Protein AF-A0A6C0BGG5-F1 (afdb_monomer_lite)

Structure (mmCIF, N/CA/C/O backbone):
data_AF-A0A6C0BGG5-F1
#
_entry.id   AF-A0A6C0BGG5-F1
#
loop_
_atom_site.group_PDB
_atom_site.id
_atom_site.type_symbol
_atom_site.label_atom_id
_atom_site.label_alt_id
_atom_site.label_comp_id
_atom_site.label_asym_id
_atom_site.label_entity_id
_atom_site.label_seq_id
_atom_site.pdbx_PDB_ins_code
_atom_site.Cartn_x
_atom_site.Cartn_y
_atom_site.Cartn_z
_atom_site.occupancy
_atom_site.B_iso_or_equiv
_atom_site.auth_seq_id
_atom_site.auth_comp_id
_atom_site.auth_asym_id
_atom_site.auth_atom_id
_atom_site.pdbx_PDB_model_num
ATOM 1 N N . MET A 1 1 ? -33.513 27.004 35.448 1.00 43.34 1 MET A N 1
ATOM 2 C CA . MET A 1 1 ? -33.278 26.145 34.267 1.00 43.34 1 MET A CA 1
ATOM 3 C C . MET A 1 1 ? -32.680 24.835 34.761 1.00 43.34 1 MET A C 1
ATOM 5 O O . MET A 1 1 ? -31.679 24.879 35.461 1.00 43.34 1 MET A O 1
ATOM 9 N N . LYS A 1 2 ? -33.349 23.700 34.520 1.00 48.41 2 LYS A N 1
ATOM 10 C CA . LYS A 1 2 ? -32.857 22.362 34.879 1.00 48.41 2 LYS A CA 1
ATOM 11 C C . LYS A 1 2 ? -32.017 21.833 33.719 1.00 48.41 2 LYS A C 1
ATOM 13 O O . LYS A 1 2 ? -32.593 21.500 32.696 1.00 48.41 2 LYS A O 1
ATOM 18 N N . PHE A 1 3 ? -30.711 21.722 33.911 1.00 54.50 3 PHE A N 1
ATOM 19 C CA . PHE A 1 3 ? -29.891 20.717 33.234 1.00 54.50 3 PHE A CA 1
ATOM 20 C C . PHE A 1 3 ? -28.815 20.255 34.217 1.00 54.50 3 PHE A C 1
ATOM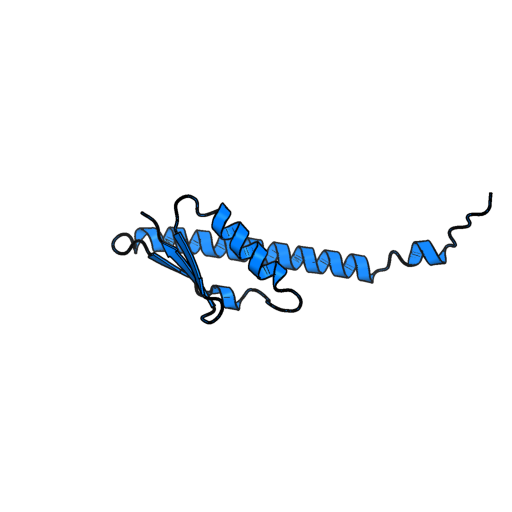 22 O O . PHE A 1 3 ? -27.718 20.810 34.234 1.00 54.50 3 PHE A O 1
ATOM 29 N N . PRO A 1 4 ? -29.120 19.287 35.098 1.00 54.69 4 PRO A N 1
ATOM 30 C CA . PRO A 1 4 ? -28.075 18.583 35.803 1.00 54.69 4 PRO A CA 1
ATOM 31 C C . PRO A 1 4 ? -27.541 17.545 34.818 1.00 54.69 4 PRO A C 1
ATOM 33 O O . PRO A 1 4 ? -28.146 16.491 34.641 1.00 54.69 4 PRO A O 1
ATOM 36 N N . VAL A 1 5 ? -26.434 17.850 34.141 1.00 55.41 5 VAL A N 1
ATOM 37 C CA . VAL A 1 5 ? -25.602 16.774 33.594 1.00 55.41 5 VAL A CA 1
ATOM 38 C C . VAL A 1 5 ? -25.157 15.982 34.819 1.00 55.41 5 VAL A C 1
ATOM 40 O O . VAL A 1 5 ? -24.381 16.478 35.639 1.00 55.41 5 VAL A O 1
ATOM 43 N N . THR A 1 6 ? -25.764 14.819 35.044 1.00 60.84 6 THR A N 1
ATOM 44 C CA . THR A 1 6 ? -25.418 13.988 36.194 1.00 60.84 6 THR A CA 1
ATOM 45 C C . THR A 1 6 ? -23.986 13.498 36.016 1.00 60.84 6 THR A C 1
ATOM 47 O O . THR A 1 6 ? -23.515 13.278 34.901 1.00 60.84 6 THR A O 1
ATOM 50 N N . ARG A 1 7 ? -23.262 13.335 37.126 1.00 52.41 7 ARG A N 1
ATOM 51 C CA . ARG A 1 7 ? -21.863 12.865 37.155 1.00 52.41 7 ARG A CA 1
ATOM 52 C C . ARG A 1 7 ? -21.662 11.548 36.378 1.00 52.41 7 ARG A C 1
ATOM 54 O O . ARG A 1 7 ? -20.571 11.285 35.890 1.00 52.41 7 ARG A O 1
ATOM 61 N N . GLU A 1 8 ? -22.738 10.783 36.214 1.00 54.12 8 GLU A N 1
ATOM 62 C CA . GLU A 1 8 ? -22.841 9.539 35.446 1.00 54.12 8 GLU A CA 1
ATOM 63 C C . GLU A 1 8 ? -22.755 9.751 33.918 1.00 54.12 8 GLU A C 1
ATOM 65 O O . GLU A 1 8 ? -22.191 8.907 33.226 1.00 54.12 8 GLU A O 1
ATOM 70 N N . GLN A 1 9 ? -23.225 10.891 33.385 1.00 50.91 9 GLN A N 1
ATOM 71 C CA . GLN A 1 9 ? -23.131 11.241 31.953 1.00 50.91 9 GLN A CA 1
ATOM 72 C C . GLN A 1 9 ? -21.734 11.735 31.542 1.00 50.91 9 GLN A C 1
ATOM 74 O O . GLN A 1 9 ? -21.330 11.579 30.395 1.00 50.91 9 GLN A O 1
ATOM 79 N N . LEU A 1 10 ? -20.967 12.300 32.481 1.00 52.69 10 LEU A N 1
ATOM 80 C CA . LEU A 1 10 ? -19.560 12.667 32.262 1.00 52.69 10 LEU A CA 1
ATOM 81 C C . LEU A 1 10 ? -18.626 11.449 32.310 1.00 52.69 10 LEU A C 1
ATOM 83 O O . LEU A 1 10 ? -17.573 11.461 31.684 1.00 52.69 10 LEU A O 1
ATOM 87 N N . GLN A 1 11 ? -19.014 10.388 33.020 1.00 50.72 11 GLN A N 1
ATOM 88 C CA . GLN A 1 11 ? -18.243 9.143 33.110 1.00 50.72 11 GLN A CA 1
ATOM 89 C C . GLN A 1 11 ? -18.483 8.192 31.929 1.00 50.72 11 GLN A C 1
ATOM 91 O O . GLN A 1 11 ? -17.707 7.259 31.733 1.00 50.72 11 GLN A O 1
ATOM 96 N N . THR A 1 12 ? -19.517 8.446 31.116 1.00 49.81 12 THR A N 1
ATOM 97 C CA . THR A 1 12 ? -19.780 7.714 29.867 1.00 49.81 12 THR A CA 1
ATOM 98 C C . THR A 1 12 ? -18.951 8.213 28.677 1.00 49.81 12 THR A C 1
ATOM 100 O O . THR A 1 12 ? -18.982 7.595 27.619 1.00 49.81 12 THR A O 1
ATOM 103 N N . TYR A 1 13 ? -18.145 9.271 28.842 1.00 51.91 13 TYR A N 1
ATOM 104 C CA . TYR A 1 13 ? -16.938 9.468 28.025 1.00 51.91 13 TYR A CA 1
ATOM 105 C C . TYR A 1 13 ? -15.880 8.471 28.521 1.00 51.91 13 TYR A C 1
ATOM 107 O O . TYR A 1 13 ? -14.951 8.762 29.269 1.00 51.91 13 TYR A O 1
ATOM 115 N N . THR A 1 14 ? -16.205 7.230 28.184 1.00 58.25 14 THR A N 1
ATOM 116 C CA . THR A 1 14 ? -15.793 5.938 28.708 1.00 58.25 14 THR A CA 1
ATOM 117 C C . THR A 1 14 ? -14.414 5.537 28.216 1.00 58.25 14 THR A C 1
ATOM 119 O O . THR A 1 14 ? -14.102 5.726 27.044 1.00 58.25 14 THR A O 1
ATOM 122 N N . LEU A 1 15 ? -13.645 4.857 29.067 1.00 59.22 15 LEU A N 1
ATOM 123 C CA . LEU A 1 15 ? -12.408 4.124 28.751 1.00 59.22 15 LEU A CA 1
ATOM 124 C C . LEU A 1 15 ? -12.410 3.440 27.359 1.00 59.22 15 LEU A C 1
ATOM 126 O O . LEU A 1 15 ? -11.393 3.412 26.676 1.00 59.22 15 LEU A O 1
ATOM 130 N N . GLU A 1 16 ? -13.560 2.920 26.925 1.00 63.22 16 GLU A N 1
ATOM 131 C CA . GLU A 1 16 ? -13.766 2.262 25.628 1.00 63.22 16 GLU A CA 1
ATOM 132 C C . GLU A 1 16 ? -13.585 3.182 24.411 1.00 63.22 16 GLU A C 1
ATOM 134 O O . GLU A 1 16 ? -13.069 2.739 23.387 1.00 63.22 16 GLU A O 1
ATOM 139 N N . ALA A 1 17 ? -13.978 4.455 24.507 1.00 65.81 17 ALA A N 1
ATOM 140 C CA . ALA A 1 17 ? -13.800 5.424 23.427 1.00 65.81 17 ALA A CA 1
ATOM 141 C C . ALA A 1 17 ? -12.312 5.751 23.240 1.00 65.81 17 ALA A C 1
ATOM 143 O O . ALA A 1 17 ? -11.807 5.683 22.123 1.00 65.81 17 ALA A O 1
ATOM 144 N N . HIS A 1 18 ? -11.595 5.969 24.347 1.00 68.88 18 HIS A N 1
ATOM 145 C CA . HIS A 1 18 ? -10.148 6.196 24.339 1.00 68.88 18 HIS A CA 1
ATOM 146 C C . HIS A 1 18 ? -9.380 4.967 23.820 1.00 68.88 18 HIS A C 1
ATOM 148 O O . HIS A 1 18 ? -8.494 5.090 22.982 1.00 68.88 18 HIS A O 1
ATOM 154 N N . GLN A 1 19 ? -9.763 3.755 24.240 1.00 70.31 19 GLN A N 1
ATOM 155 C CA . GLN A 1 19 ? -9.167 2.512 23.726 1.00 70.31 19 GLN A CA 1
ATOM 156 C C . GLN A 1 19 ? -9.441 2.286 22.234 1.00 70.31 19 GLN A C 1
ATOM 158 O O . GLN A 1 19 ? -8.656 1.627 21.549 1.00 70.31 19 GLN A O 1
ATOM 163 N N . LYS A 1 20 ? -10.574 2.776 21.721 1.00 73.12 20 LYS A N 1
ATOM 164 C CA . LYS A 1 20 ? -10.907 2.697 20.297 1.00 73.12 2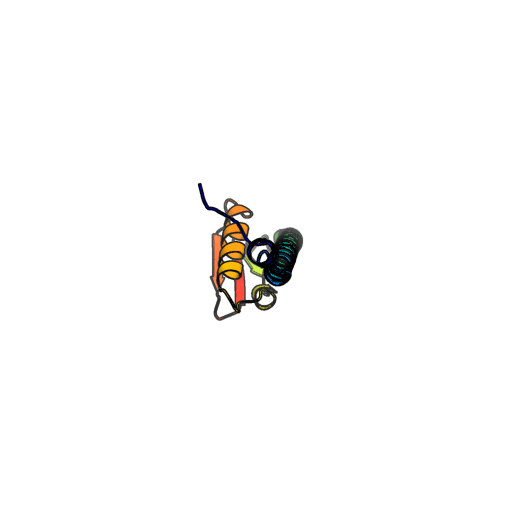0 LYS A CA 1
ATOM 165 C C . LYS A 1 20 ? -10.070 3.683 19.480 1.00 73.12 20 LYS A C 1
ATOM 167 O O . LYS A 1 20 ? -9.561 3.287 18.435 1.00 73.12 20 LYS A O 1
ATOM 172 N N . GLU A 1 21 ? -9.885 4.903 19.978 1.00 73.88 21 GLU A N 1
ATOM 173 C CA . GLU A 1 21 ? -9.004 5.908 19.370 1.00 73.88 21 GLU A CA 1
ATOM 174 C C . GLU A 1 21 ? -7.545 5.434 19.333 1.00 73.88 21 GLU A C 1
ATOM 176 O O . GLU A 1 21 ? -6.945 5.427 18.262 1.00 73.88 21 GLU A O 1
ATOM 181 N N . GLU A 1 22 ? -7.002 4.921 20.443 1.00 76.69 22 GLU A N 1
ATOM 182 C CA . GLU A 1 22 ? -5.625 4.395 20.489 1.00 76.69 22 GLU A CA 1
ATOM 183 C C . GLU A 1 22 ? -5.399 3.250 19.489 1.00 76.69 22 GLU A C 1
ATOM 185 O O . GLU A 1 22 ? -4.368 3.184 18.816 1.00 76.69 22 GLU A O 1
ATOM 190 N N . LYS A 1 23 ? -6.379 2.347 19.345 1.00 76.94 23 LYS A N 1
ATOM 191 C CA . LYS A 1 23 ? -6.315 1.268 18.348 1.00 76.94 23 LYS A CA 1
ATOM 192 C C . LYS A 1 23 ? -6.352 1.805 16.921 1.00 76.94 23 LYS A C 1
ATOM 194 O O . LYS A 1 23 ? -5.647 1.279 16.059 1.00 76.94 23 LYS A O 1
ATOM 199 N N . GLU A 1 24 ? -7.169 2.822 16.654 1.00 78.19 24 GLU A N 1
ATOM 200 C CA . GLU A 1 24 ? -7.237 3.447 15.333 1.00 78.19 24 GLU A CA 1
ATOM 201 C C . GLU A 1 24 ? -5.922 4.168 14.998 1.00 78.19 24 GLU A C 1
ATOM 203 O O . GLU A 1 24 ? -5.411 4.007 13.887 1.00 78.19 24 GLU A O 1
ATOM 208 N N . GLU A 1 25 ? -5.306 4.857 15.962 1.00 81.50 25 GLU A N 1
ATOM 209 C CA . GLU A 1 25 ? -3.972 5.450 15.812 1.00 81.50 25 GLU A CA 1
ATOM 210 C C . GLU A 1 25 ? -2.889 4.398 15.540 1.00 81.50 25 GLU A C 1
ATOM 212 O O . GLU A 1 25 ? -2.065 4.572 14.637 1.00 81.50 25 GLU A O 1
ATOM 217 N N . GLU A 1 26 ? -2.897 3.275 16.264 1.00 83.50 26 GLU A N 1
ATOM 218 C CA . GLU A 1 26 ? -1.945 2.184 16.039 1.00 83.50 26 GLU A CA 1
ATOM 219 C C . GLU A 1 26 ? -2.089 1.597 14.625 1.00 83.50 26 GLU A C 1
ATOM 221 O O . GLU A 1 26 ? -1.090 1.338 13.945 1.00 83.50 26 GLU A O 1
ATOM 226 N N . ILE A 1 27 ? -3.326 1.432 14.144 1.00 81.88 27 ILE A N 1
ATOM 227 C CA . ILE A 1 27 ? -3.602 0.982 12.774 1.00 81.88 27 ILE A CA 1
ATOM 228 C C . ILE A 1 27 ? -3.086 2.007 11.757 1.00 81.88 27 ILE A C 1
ATOM 230 O O . ILE A 1 27 ? -2.398 1.625 10.808 1.00 81.88 27 ILE A O 1
ATOM 234 N N . GLN A 1 28 ? -3.345 3.303 11.951 1.00 81.06 28 GLN A N 1
ATOM 235 C CA . GLN A 1 28 ? -2.832 4.355 11.062 1.00 81.06 28 GLN A CA 1
ATOM 236 C C . GLN A 1 28 ? -1.303 4.388 11.020 1.00 81.06 28 GLN A C 1
ATOM 238 O O . GLN A 1 28 ? -0.707 4.585 9.952 1.00 81.06 28 GLN A O 1
ATOM 243 N N . LYS A 1 29 ? -0.655 4.157 12.165 1.00 87.12 29 LYS A N 1
ATOM 244 C CA . LYS A 1 29 ? 0.800 4.052 12.251 1.00 87.12 29 LYS A CA 1
ATOM 245 C C . LYS A 1 29 ? 1.312 2.858 11.448 1.00 87.12 29 LYS A C 1
ATOM 247 O O . LYS A 1 29 ? 2.183 3.043 10.602 1.00 87.12 29 LYS A O 1
ATOM 252 N N . LYS A 1 30 ? 0.703 1.676 11.606 1.00 85.25 30 LYS A N 1
ATOM 253 C CA . LYS A 1 30 ? 1.045 0.479 10.813 1.00 85.25 30 LYS A CA 1
ATOM 254 C C . LYS A 1 30 ? 0.859 0.704 9.314 1.00 85.25 30 LYS A C 1
ATOM 256 O O . LYS A 1 30 ? 1.744 0.362 8.538 1.00 85.25 30 LYS A O 1
ATOM 261 N N . LEU A 1 31 ? -0.244 1.331 8.898 1.00 84.62 31 LEU A N 1
ATOM 262 C CA . LEU A 1 31 ? -0.465 1.697 7.493 1.00 84.62 31 LEU A CA 1
ATOM 263 C C . LEU A 1 31 ? 0.645 2.608 6.958 1.00 84.62 31 LEU A C 1
ATOM 265 O O . LEU A 1 31 ? 1.116 2.420 5.838 1.00 84.62 31 LEU A O 1
ATOM 269 N N . SER A 1 32 ? 1.079 3.576 7.762 1.00 87.31 32 SER A N 1
ATOM 270 C CA . SER A 1 32 ? 2.164 4.490 7.398 1.00 87.31 32 SER A CA 1
ATOM 271 C C . SER A 1 32 ? 3.506 3.764 7.284 1.00 87.31 32 SER A C 1
ATOM 273 O O . SER A 1 32 ? 4.274 4.032 6.359 1.00 87.31 32 SER A O 1
ATOM 275 N N . ASP A 1 33 ? 3.767 2.805 8.172 1.00 88.31 33 ASP A N 1
ATOM 276 C CA . ASP A 1 33 ? 4.957 1.957 8.114 1.00 88.31 33 ASP A CA 1
ATOM 277 C C . ASP A 1 33 ? 4.943 1.050 6.872 1.00 88.31 33 ASP A C 1
ATOM 279 O O . ASP A 1 33 ? 5.967 0.933 6.196 1.00 88.31 33 ASP A O 1
ATOM 283 N N . TYR A 1 34 ? 3.789 0.485 6.495 1.00 88.19 34 TYR A N 1
ATOM 284 C CA . TYR A 1 34 ? 3.647 -0.285 5.254 1.00 88.19 34 TYR A CA 1
ATOM 285 C C . TYR A 1 34 ? 3.879 0.567 4.008 1.00 88.19 34 TYR A C 1
ATOM 287 O O . TYR A 1 34 ? 4.579 0.127 3.101 1.00 88.19 34 TYR A O 1
ATOM 295 N N . LEU A 1 35 ? 3.353 1.796 3.970 1.00 88.12 35 LEU A N 1
ATOM 296 C CA . LEU A 1 35 ? 3.616 2.731 2.872 1.00 88.12 35 LEU A CA 1
ATOM 297 C C . LEU A 1 35 ? 5.104 3.063 2.769 1.00 88.12 35 LEU A C 1
ATOM 299 O O . LEU A 1 35 ? 5.672 3.031 1.681 1.00 88.12 35 LEU A O 1
ATOM 303 N N . ARG A 1 36 ? 5.760 3.333 3.902 1.00 87.88 36 ARG A N 1
ATOM 304 C CA . ARG A 1 36 ? 7.203 3.599 3.935 1.00 87.88 36 ARG A CA 1
ATOM 305 C C . ARG A 1 36 ? 8.007 2.389 3.455 1.00 87.88 36 ARG A C 1
ATOM 307 O O . ARG A 1 36 ? 8.966 2.562 2.704 1.00 87.88 36 ARG A O 1
ATOM 314 N N . GLY A 1 37 ? 7.612 1.185 3.866 1.00 88.19 37 GLY A N 1
ATOM 315 C CA . GLY A 1 37 ? 8.191 -0.072 3.394 1.00 88.19 37 GLY A CA 1
ATOM 316 C C . GLY A 1 37 ? 8.042 -0.235 1.884 1.00 88.19 37 GLY A C 1
ATOM 317 O O . GLY A 1 37 ? 9.039 -0.430 1.195 1.00 88.19 37 GLY A O 1
ATOM 318 N N . LEU A 1 38 ? 6.827 -0.045 1.363 1.00 89.75 38 LEU A N 1
ATOM 319 C CA . LEU A 1 38 ? 6.528 -0.103 -0.066 1.00 89.75 38 LEU A CA 1
ATOM 320 C C . LEU A 1 38 ? 7.344 0.923 -0.866 1.00 89.75 38 LEU A C 1
ATOM 322 O O . LEU A 1 38 ? 7.929 0.550 -1.877 1.00 89.75 38 LEU A O 1
ATOM 326 N N . CYS A 1 39 ? 7.471 2.172 -0.407 1.00 88.75 39 CYS A N 1
ATOM 327 C CA . CYS A 1 39 ? 8.315 3.169 -1.077 1.00 88.75 39 CYS A CA 1
ATOM 328 C C . CYS A 1 39 ? 9.799 2.772 -1.067 1.00 88.75 39 CYS A C 1
ATOM 330 O O . CYS A 1 39 ? 10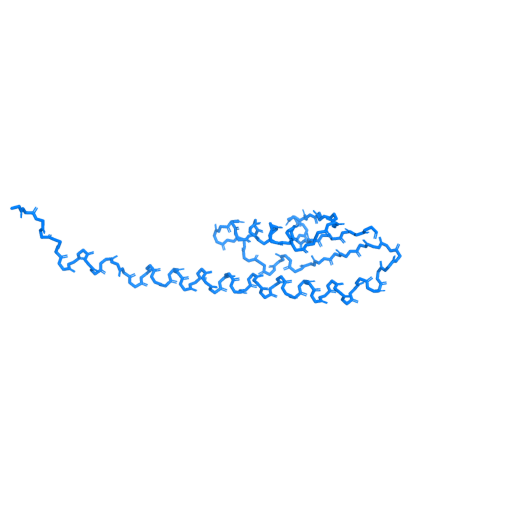.477 2.887 -2.083 1.00 88.75 39 CYS A O 1
ATOM 332 N N . SER A 1 40 ? 10.307 2.275 0.064 1.00 89.50 40 SER A N 1
ATOM 333 C CA . SER A 1 40 ? 11.700 1.828 0.186 1.00 89.50 40 SER A CA 1
ATOM 334 C C . SER A 1 40 ? 12.003 0.640 -0.734 1.00 89.50 40 SER A C 1
ATOM 336 O O . SER A 1 40 ? 13.022 0.624 -1.428 1.00 89.50 40 SER A O 1
ATOM 338 N N . GLU A 1 41 ? 11.108 -0.349 -0.779 1.00 89.25 41 GLU A N 1
ATOM 339 C CA . GLU A 1 41 ? 11.235 -1.494 -1.677 1.00 89.25 41 GLU A CA 1
ATOM 340 C C . GLU A 1 41 ? 11.083 -1.087 -3.141 1.00 89.25 41 GLU A C 1
ATOM 342 O O . GLU A 1 41 ? 11.855 -1.557 -3.977 1.00 89.25 41 GLU A O 1
ATOM 347 N N . PHE A 1 42 ? 10.142 -0.196 -3.455 1.00 88.56 42 PHE A N 1
ATOM 348 C CA . PHE A 1 42 ? 9.971 0.335 -4.800 1.00 88.56 42 PHE A CA 1
ATOM 349 C C . PHE A 1 42 ? 11.249 1.014 -5.280 1.00 88.56 42 PHE A C 1
ATOM 351 O O . PHE A 1 42 ? 11.774 0.607 -6.307 1.00 88.56 42 PHE A O 1
ATOM 358 N N . SER A 1 43 ? 11.816 1.962 -4.526 1.00 86.75 43 SER A N 1
ATOM 359 C CA . SER A 1 43 ? 13.038 2.668 -4.940 1.00 86.75 43 SER A CA 1
ATOM 360 C C . SER A 1 43 ? 14.206 1.711 -5.192 1.00 86.75 43 SER A C 1
ATOM 362 O O . SER A 1 43 ? 14.942 1.869 -6.161 1.00 86.75 43 SER A O 1
ATOM 364 N N . ARG A 1 44 ? 14.345 0.661 -4.370 1.00 87.06 44 ARG A N 1
ATOM 365 C CA . ARG A 1 44 ? 15.380 -0.374 -4.553 1.00 87.06 44 ARG A CA 1
ATOM 366 C C . ARG A 1 44 ? 15.142 -1.256 -5.780 1.00 87.06 44 ARG A C 1
ATOM 368 O O . ARG A 1 44 ? 16.099 -1.716 -6.399 1.00 87.06 44 ARG A O 1
ATOM 375 N N . ASN A 1 45 ? 13.883 -1.551 -6.099 1.00 85.25 45 ASN A N 1
ATOM 376 C CA . ASN A 1 45 ? 13.519 -2.415 -7.222 1.00 85.25 45 ASN A CA 1
ATOM 377 C C . ASN A 1 45 ? 13.362 -1.646 -8.537 1.00 85.25 45 ASN A C 1
ATOM 379 O O . ASN A 1 45 ? 13.528 -2.240 -9.599 1.00 85.25 45 ASN A O 1
ATOM 383 N N . MET A 1 46 ? 13.100 -0.343 -8.487 1.00 82.75 46 MET A N 1
ATOM 384 C CA . MET A 1 46 ? 12.960 0.523 -9.653 1.00 82.75 46 MET A CA 1
ATOM 385 C C . MET A 1 46 ? 14.238 0.506 -10.497 1.00 82.75 46 MET A C 1
ATOM 387 O O . MET A 1 46 ? 14.172 0.293 -11.706 1.00 82.75 46 MET A O 1
ATOM 391 N N . GLU A 1 47 ? 15.405 0.609 -9.855 1.00 80.25 47 GLU A N 1
ATOM 392 C CA . GLU A 1 47 ? 16.711 0.505 -10.523 1.00 80.25 47 GLU A CA 1
ATOM 393 C C . GLU A 1 47 ? 16.940 -0.869 -11.170 1.00 80.25 47 GLU A C 1
ATOM 395 O O . GLU A 1 47 ? 17.578 -0.985 -12.215 1.00 80.25 47 GLU A O 1
ATOM 400 N N . ARG A 1 48 ? 16.396 -1.932 -10.568 1.00 81.00 48 ARG A N 1
ATOM 401 C CA . ARG A 1 48 ? 16.540 -3.309 -11.064 1.00 81.00 48 ARG A CA 1
ATOM 402 C C . ARG A 1 48 ? 15.580 -3.615 -12.211 1.00 81.00 48 ARG A C 1
ATOM 404 O O . ARG A 1 48 ? 15.912 -4.407 -13.089 1.00 81.00 48 ARG A O 1
ATOM 411 N N . ASN A 1 49 ? 14.417 -2.968 -12.224 1.00 80.81 49 ASN A N 1
ATOM 412 C CA . ASN A 1 49 ? 13.322 -3.236 -13.153 1.00 80.81 49 ASN A CA 1
ATOM 413 C C . ASN A 1 49 ? 13.186 -2.178 -14.258 1.00 80.81 49 ASN A C 1
ATOM 415 O O . ASN A 1 49 ? 12.122 -2.059 -14.856 1.00 80.81 49 ASN A O 1
ATOM 419 N N . LEU A 1 50 ? 14.260 -1.461 -14.607 1.00 76.06 50 LEU A N 1
ATOM 420 C CA . LEU A 1 50 ? 14.249 -0.416 -15.645 1.00 76.06 50 LEU A CA 1
ATOM 421 C C . LEU A 1 50 ? 13.755 -0.887 -17.027 1.00 76.06 50 LEU A C 1
ATOM 423 O O . LEU A 1 50 ? 13.270 -0.072 -17.807 1.00 76.06 50 LEU A O 1
ATOM 427 N N . LYS A 1 51 ? 13.879 -2.185 -17.342 1.00 79.62 51 LYS A N 1
ATOM 428 C CA . LYS A 1 51 ? 13.426 -2.754 -18.626 1.00 79.62 51 LYS A CA 1
ATOM 429 C C . LYS A 1 51 ? 11.914 -2.935 -18.713 1.00 79.62 51 LYS A C 1
ATOM 431 O O . LYS A 1 51 ? 11.344 -2.684 -19.766 1.00 79.62 51 LYS A O 1
ATOM 436 N N . LEU A 1 52 ? 11.300 -3.435 -17.642 1.00 82.81 52 LEU A N 1
ATOM 437 C CA . LEU A 1 52 ? 9.861 -3.708 -17.604 1.00 82.81 52 LEU A CA 1
ATOM 438 C C . LEU A 1 52 ? 9.087 -2.494 -17.091 1.00 82.81 52 LEU A C 1
ATOM 440 O O . LEU A 1 52 ? 7.962 -2.278 -17.512 1.00 82.81 52 LEU A O 1
ATOM 444 N N . LYS A 1 53 ? 9.716 -1.690 -16.227 1.00 87.06 53 LYS A N 1
ATOM 445 C CA . LYS A 1 53 ? 9.114 -0.562 -15.514 1.00 87.06 53 LYS A CA 1
ATOM 446 C C . LYS A 1 53 ? 7.849 -0.942 -14.744 1.00 87.06 53 LYS A C 1
ATOM 448 O O . LYS A 1 53 ? 6.884 -0.186 -14.676 1.00 87.06 53 LYS A O 1
ATOM 453 N N . GLU A 1 54 ? 7.868 -2.139 -14.163 1.00 88.81 54 GLU A N 1
ATOM 454 C CA . GLU A 1 54 ? 6.785 -2.667 -13.341 1.00 88.81 54 GLU A CA 1
ATOM 455 C C . GLU A 1 54 ? 7.338 -3.180 -12.008 1.00 88.81 54 GLU A C 1
ATOM 457 O O . GLU A 1 54 ? 8.429 -3.755 -11.935 1.00 88.81 54 GLU A O 1
ATOM 462 N N . TYR A 1 55 ? 6.567 -2.981 -10.943 1.00 89.62 55 TYR A N 1
ATOM 463 C CA . TYR A 1 55 ? 6.857 -3.461 -9.602 1.00 89.62 55 TYR A CA 1
ATOM 464 C C . TYR A 1 55 ? 5.586 -4.010 -8.962 1.00 89.62 55 TYR A C 1
ATOM 466 O O . TYR A 1 55 ? 4.600 -3.293 -8.814 1.00 89.62 55 TYR A O 1
ATOM 474 N N . ALA A 1 56 ? 5.613 -5.281 -8.569 1.00 89.25 56 ALA A N 1
ATOM 475 C CA . ALA A 1 56 ? 4.522 -5.917 -7.846 1.00 89.25 56 ALA A CA 1
ATOM 476 C C . ALA A 1 56 ? 4.882 -6.037 -6.362 1.00 89.25 56 ALA A C 1
ATOM 478 O O . ALA A 1 56 ? 5.813 -6.751 -5.993 1.00 89.25 56 ALA A O 1
ATOM 479 N N . TRP A 1 57 ? 4.113 -5.370 -5.509 1.00 89.19 57 TRP A N 1
ATOM 480 C CA . TRP A 1 57 ? 4.208 -5.477 -4.064 1.00 89.19 57 TRP A CA 1
ATOM 481 C C . TRP A 1 57 ? 3.148 -6.428 -3.521 1.00 89.19 57 TRP A C 1
ATOM 483 O O . TRP A 1 57 ? 1.949 -6.181 -3.648 1.00 89.19 57 TRP A O 1
ATOM 493 N N . THR A 1 58 ? 3.577 -7.504 -2.871 1.00 86.31 58 THR A N 1
ATOM 494 C CA . THR A 1 58 ? 2.684 -8.536 -2.325 1.00 86.31 58 THR A CA 1
ATOM 495 C C . THR A 1 58 ? 2.287 -8.289 -0.872 1.00 86.31 58 THR A C 1
ATOM 497 O O . THR A 1 58 ? 1.597 -9.116 -0.286 1.00 86.31 58 THR A O 1
ATOM 500 N N . GLY A 1 59 ? 2.670 -7.161 -0.264 1.00 83.12 59 GLY A N 1
ATOM 501 C CA . GLY A 1 59 ? 2.421 -6.868 1.155 1.00 83.12 59 GLY A CA 1
ATOM 502 C C . GLY A 1 59 ? 0.968 -6.539 1.525 1.00 83.12 59 GLY A C 1
ATOM 503 O O . GLY A 1 59 ? 0.679 -6.323 2.699 1.00 83.12 59 GLY A O 1
ATOM 504 N N . LEU A 1 60 ? 0.026 -6.557 0.573 1.00 82.12 60 LEU A N 1
ATOM 505 C CA . LEU A 1 60 ? -1.393 -6.258 0.820 1.00 82.12 60 LEU A CA 1
ATOM 506 C C . LEU A 1 60 ? -2.059 -7.244 1.804 1.00 82.12 60 LEU A C 1
ATOM 508 O O . LEU A 1 60 ? -3.096 -6.940 2.391 1.00 82.12 60 LEU A O 1
ATOM 512 N N . HIS A 1 61 ? -1.483 -8.438 1.981 1.00 79.81 61 HIS A N 1
ATOM 513 C CA . HIS A 1 61 ? -1.934 -9.425 2.969 1.00 79.81 61 HIS A CA 1
ATOM 514 C C . HIS A 1 61 ? -1.674 -8.995 4.422 1.00 79.81 61 HIS A C 1
ATOM 516 O O . HIS A 1 61 ? -2.323 -9.514 5.325 1.00 79.81 61 HIS A O 1
ATOM 522 N N . LEU A 1 62 ? -0.750 -8.054 4.652 1.00 80.25 62 LEU A N 1
ATOM 523 C CA . LEU A 1 62 ? -0.425 -7.534 5.983 1.00 80.25 62 LEU A CA 1
ATOM 524 C C . LEU A 1 62 ? -1.453 -6.511 6.479 1.00 80.25 62 LEU A C 1
ATOM 526 O O . LEU A 1 62 ? -1.516 -6.228 7.674 1.00 80.25 62 LEU A O 1
ATOM 530 N N . ILE A 1 63 ? -2.259 -5.952 5.573 1.00 78.88 63 ILE A N 1
ATOM 531 C CA . ILE A 1 63 ? -3.260 -4.945 5.911 1.00 78.88 63 ILE A CA 1
ATOM 532 C C . ILE A 1 63 ? -4.512 -5.660 6.441 1.00 78.88 63 ILE A C 1
ATOM 534 O O . ILE A 1 63 ? -5.111 -6.460 5.709 1.00 78.88 63 ILE A O 1
ATOM 538 N N . PRO A 1 64 ? -4.935 -5.388 7.689 1.00 70.06 64 PRO A N 1
ATOM 539 C CA . PRO A 1 64 ? -6.163 -5.956 8.225 1.00 70.06 64 PRO A CA 1
ATOM 540 C C . PRO A 1 64 ? -7.364 -5.446 7.418 1.00 70.06 64 PRO A C 1
ATOM 542 O O . PRO A 1 64 ? -7.560 -4.244 7.268 1.00 70.06 64 PRO A O 1
ATOM 545 N N . VAL A 1 65 ? -8.155 -6.378 6.878 1.00 67.38 65 VAL A N 1
ATOM 546 C CA . VAL A 1 65 ? -9.366 -6.083 6.077 1.00 67.38 65 VAL A CA 1
ATOM 547 C C . VAL A 1 65 ? -10.636 -6.116 6.931 1.00 67.38 65 VAL A C 1
ATOM 549 O O . VAL A 1 65 ? -11.673 -5.613 6.523 1.00 67.38 65 VAL A O 1
ATOM 552 N N . ALA A 1 66 ? -10.548 -6.672 8.140 1.00 58.50 66 ALA A N 1
ATOM 553 C CA . ALA A 1 66 ? -11.624 -6.689 9.120 1.00 58.50 66 ALA A CA 1
ATOM 554 C C . ALA A 1 66 ? -11.258 -5.788 10.315 1.00 58.50 66 ALA A C 1
ATOM 556 O O . ALA A 1 66 ? -10.087 -5.768 10.708 1.00 58.50 66 ALA A O 1
ATOM 557 N N . PRO A 1 67 ? -12.223 -5.085 10.935 1.00 58.38 67 PRO A N 1
ATOM 558 C CA . PR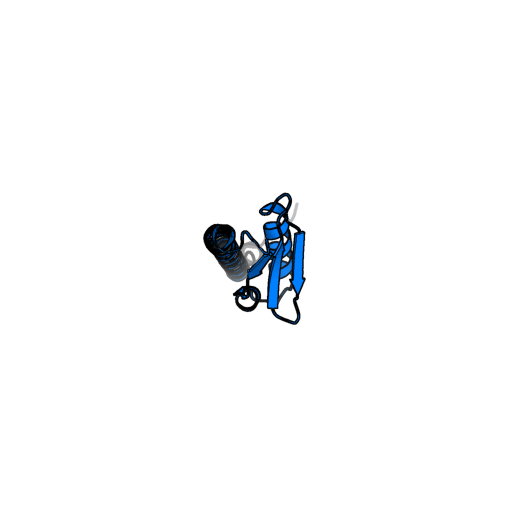O A 1 67 ? -13.663 -5.126 10.656 1.00 58.38 67 PRO A CA 1
ATOM 559 C C . PRO A 1 67 ? -14.134 -4.205 9.515 1.00 58.38 67 PRO A C 1
ATOM 561 O O . PRO A 1 67 ? -15.243 -4.400 9.035 1.00 58.38 67 PRO A O 1
ATOM 564 N N . ASP A 1 68 ? -13.306 -3.260 9.058 1.00 63.81 68 ASP A N 1
ATOM 565 C CA . ASP A 1 68 ? -13.670 -2.279 8.029 1.00 63.81 68 ASP A CA 1
ATOM 566 C C . ASP A 1 68 ? -12.672 -2.284 6.860 1.00 63.81 68 ASP A C 1
ATOM 568 O O . ASP A 1 68 ? -11.483 -2.002 7.031 1.00 63.81 68 ASP A O 1
ATOM 572 N N . GLU A 1 69 ? -13.176 -2.480 5.636 1.00 75.12 69 GLU A N 1
ATOM 573 C CA . GLU A 1 69 ? -12.412 -2.312 4.384 1.00 75.12 69 GLU A CA 1
ATOM 574 C C . GLU A 1 69 ? -11.874 -0.879 4.198 1.00 75.12 69 GLU A C 1
ATOM 576 O O . GLU A 1 69 ? -11.014 -0.627 3.349 1.00 75.12 69 GLU A O 1
ATOM 581 N N . LYS A 1 70 ? -12.334 0.060 5.036 1.00 82.25 70 LYS A N 1
ATOM 582 C CA . LYS A 1 70 ? -11.900 1.459 5.103 1.00 82.25 70 LYS A CA 1
ATOM 583 C C . LYS A 1 70 ? -10.377 1.595 5.154 1.00 82.25 70 LYS A C 1
ATOM 585 O O . LYS A 1 70 ? -9.826 2.457 4.476 1.00 82.25 70 LYS A O 1
ATOM 590 N N . TYR A 1 71 ? -9.677 0.753 5.916 1.00 80.25 71 TYR A N 1
ATOM 591 C CA . TYR A 1 71 ? -8.215 0.847 6.038 1.00 80.25 71 TYR A CA 1
ATOM 592 C C . TYR A 1 71 ? -7.489 0.435 4.759 1.00 80.25 71 TYR A C 1
ATOM 594 O O . TYR A 1 71 ? -6.493 1.058 4.384 1.00 80.25 71 TYR A O 1
ATOM 602 N N . LEU A 1 72 ? -8.011 -0.576 4.062 1.00 82.62 72 LEU A N 1
ATOM 603 C CA . LEU A 1 72 ? -7.492 -0.977 2.762 1.00 82.62 72 LEU A CA 1
ATOM 604 C C . LEU A 1 72 ? -7.715 0.143 1.743 1.00 82.62 72 LEU A C 1
ATOM 606 O O . LEU A 1 72 ? -6.774 0.532 1.063 1.00 82.62 72 LEU A O 1
ATOM 610 N N . GLN A 1 73 ? -8.916 0.720 1.687 1.00 84.75 73 GLN A N 1
ATOM 611 C CA . GLN A 1 73 ? -9.204 1.849 0.798 1.00 84.75 73 GLN A CA 1
ATOM 612 C C . GLN A 1 73 ? -8.304 3.059 1.080 1.00 84.75 73 GLN A C 1
ATOM 614 O O . GLN A 1 73 ? -7.695 3.590 0.155 1.00 84.75 73 GLN A O 1
ATOM 619 N N . GLN A 1 74 ? -8.128 3.439 2.348 1.00 86.00 74 GLN A N 1
ATOM 620 C CA . GLN A 1 74 ? -7.216 4.523 2.726 1.00 86.00 74 GLN A CA 1
ATOM 621 C C . GLN A 1 74 ? -5.772 4.248 2.307 1.00 86.00 74 GLN A C 1
ATOM 623 O O . GLN A 1 74 ? -5.069 5.158 1.871 1.00 86.00 74 GLN A O 1
ATOM 628 N N . PHE A 1 75 ? -5.308 3.004 2.439 1.00 86.62 75 PHE A N 1
ATOM 629 C CA . PHE A 1 75 ? -3.987 2.625 1.956 1.00 86.62 75 PHE A CA 1
ATOM 630 C C . PHE A 1 75 ? -3.881 2.822 0.441 1.00 86.62 75 PHE A C 1
ATOM 632 O O . PHE A 1 75 ? -2.936 3.451 -0.025 1.00 86.62 75 PHE A O 1
ATOM 639 N N . ILE A 1 76 ? -4.871 2.344 -0.316 1.00 86.00 76 ILE A N 1
ATOM 640 C CA . ILE A 1 76 ? -4.926 2.472 -1.778 1.00 86.00 76 ILE A CA 1
ATOM 641 C C . ILE A 1 76 ? -4.881 3.943 -2.208 1.00 86.00 76 ILE A C 1
ATOM 643 O O . ILE A 1 76 ? -4.103 4.301 -3.093 1.00 86.00 76 ILE A O 1
ATOM 647 N N . GLU A 1 77 ? -5.675 4.803 -1.573 1.00 88.38 77 GLU A N 1
ATOM 648 C CA . GLU A 1 77 ? -5.684 6.243 -1.849 1.00 88.38 77 GLU A CA 1
ATOM 649 C C . GLU A 1 77 ? -4.330 6.893 -1.549 1.00 88.38 77 GLU A C 1
ATOM 651 O O . GLU A 1 77 ? -3.808 7.660 -2.364 1.00 88.38 77 GLU A O 1
ATOM 656 N N . LYS A 1 78 ? -3.714 6.546 -0.413 1.00 88.62 78 LYS A N 1
ATOM 657 C CA . LYS A 1 78 ? -2.381 7.044 -0.053 1.00 88.62 78 LYS A CA 1
ATOM 658 C C . LYS A 1 78 ? -1.311 6.586 -1.048 1.00 88.62 78 LYS A C 1
ATOM 660 O O . LYS A 1 78 ? -0.484 7.404 -1.438 1.00 88.62 78 LYS A O 1
ATOM 665 N N . VAL A 1 79 ? -1.342 5.330 -1.510 1.00 88.38 79 VAL A N 1
ATOM 666 C CA . VAL A 1 79 ? -0.433 4.845 -2.568 1.00 88.38 79 VAL A CA 1
ATOM 667 C C . VAL A 1 79 ? -0.640 5.650 -3.853 1.00 88.38 79 VAL A C 1
ATOM 669 O O . VAL A 1 79 ? 0.327 6.154 -4.412 1.00 88.38 79 VAL A O 1
ATOM 672 N N . ARG A 1 80 ? -1.889 5.859 -4.285 1.00 87.25 80 ARG A N 1
ATOM 673 C CA . ARG A 1 80 ? -2.201 6.678 -5.472 1.00 87.25 80 ARG A CA 1
ATOM 674 C C . ARG A 1 80 ? -1.715 8.117 -5.376 1.00 87.25 80 ARG A C 1
ATOM 676 O O . ARG A 1 80 ? -1.335 8.698 -6.381 1.00 87.25 80 ARG A O 1
ATOM 683 N N . THR A 1 81 ? -1.706 8.672 -4.172 1.00 88.31 81 THR A N 1
ATOM 684 C CA . THR A 1 81 ? -1.232 10.037 -3.930 1.00 88.31 81 THR A CA 1
ATOM 685 C C . THR A 1 81 ? 0.298 10.114 -3.906 1.00 88.31 81 THR A C 1
ATOM 687 O O . THR A 1 81 ? 0.871 11.110 -4.335 1.00 88.31 81 THR A O 1
ATOM 690 N N . LEU A 1 82 ? 0.970 9.074 -3.403 1.00 87.69 82 LEU A N 1
ATOM 691 C CA . LEU A 1 82 ? 2.432 9.022 -3.293 1.00 87.69 82 LEU A CA 1
ATOM 692 C C . LEU A 1 82 ? 3.128 8.753 -4.631 1.00 87.69 82 LEU A C 1
ATOM 694 O O . LEU A 1 82 ? 4.178 9.332 -4.899 1.00 87.69 82 LEU A O 1
ATOM 698 N N . PHE A 1 83 ? 2.563 7.878 -5.458 1.00 85.81 83 PHE A N 1
ATOM 699 C CA . PHE A 1 83 ? 3.150 7.464 -6.732 1.00 85.81 83 PHE A CA 1
ATOM 700 C C . PHE A 1 83 ? 2.551 8.267 -7.886 1.00 85.81 83 PHE A C 1
ATOM 702 O O . PHE A 1 83 ? 1.765 7.761 -8.685 1.00 85.81 83 PHE A O 1
ATOM 709 N N . ILE A 1 84 ? 2.925 9.545 -7.938 1.00 81.94 84 ILE A N 1
ATOM 710 C CA . ILE A 1 84 ? 2.535 10.465 -9.011 1.00 81.94 84 ILE A CA 1
ATOM 711 C C . ILE A 1 84 ? 3.117 9.950 -10.338 1.00 81.94 84 ILE A C 1
ATOM 713 O O . ILE A 1 84 ? 4.230 9.424 -10.368 1.00 81.94 84 ILE A O 1
ATOM 717 N N . ASP A 1 85 ? 2.340 10.052 -11.418 1.00 83.50 85 ASP A N 1
ATOM 718 C CA . ASP A 1 85 ? 2.694 9.584 -12.769 1.00 83.50 85 ASP A CA 1
ATOM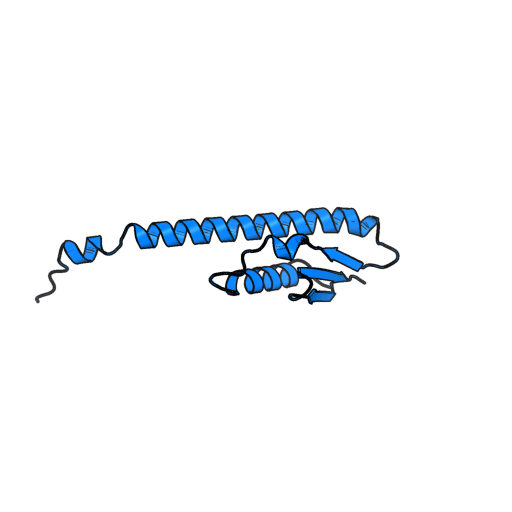 719 C C . ASP A 1 85 ? 2.969 8.072 -12.898 1.00 83.50 85 ASP A C 1
ATOM 721 O O . ASP A 1 85 ? 3.545 7.612 -13.887 1.00 83.50 85 ASP A O 1
ATOM 725 N N . CYS A 1 86 ? 2.521 7.275 -11.923 1.00 86.50 86 CYS A N 1
ATOM 726 C CA . CYS A 1 86 ? 2.538 5.817 -11.999 1.00 86.50 86 CYS A CA 1
ATOM 727 C C . CYS A 1 86 ? 1.126 5.259 -12.226 1.00 86.50 86 CYS A C 1
ATOM 729 O O . CYS A 1 86 ? 0.151 5.727 -11.637 1.00 86.50 86 CYS A O 1
ATOM 731 N N . ASP A 1 87 ? 1.019 4.199 -13.028 1.00 87.94 87 ASP A N 1
ATOM 732 C CA . ASP A 1 87 ? -0.201 3.399 -13.129 1.00 87.94 87 ASP A CA 1
ATOM 733 C C . ASP A 1 87 ? -0.226 2.384 -11.981 1.00 87.94 87 ASP A C 1
ATOM 735 O O . ASP A 1 87 ? 0.695 1.578 -11.814 1.00 87.94 87 ASP A O 1
ATOM 739 N N . ILE A 1 88 ? -1.270 2.457 -11.155 1.00 89.56 88 ILE A N 1
ATOM 740 C CA . ILE A 1 88 ? -1.406 1.652 -9.944 1.00 89.56 88 ILE A CA 1
ATOM 741 C C . ILE A 1 88 ? -2.624 0.751 -10.092 1.00 89.56 88 ILE A C 1
ATOM 743 O O . ILE A 1 88 ? -3.775 1.176 -9.950 1.00 89.56 88 ILE A O 1
ATOM 747 N N . SER A 1 89 ? -2.347 -0.528 -10.310 1.00 88.62 89 SER A N 1
ATOM 748 C CA . SER A 1 89 ? -3.338 -1.592 -10.405 1.00 88.62 89 SER A CA 1
ATOM 749 C C . SER A 1 89 ? -3.316 -2.432 -9.134 1.00 88.62 89 SER A C 1
ATOM 751 O O . SER A 1 89 ? -2.258 -2.859 -8.683 1.00 88.62 89 SER A O 1
ATOM 753 N N . ILE A 1 90 ? -4.476 -2.686 -8.535 1.00 85.38 90 ILE A N 1
ATOM 754 C CA . ILE A 1 90 ? -4.563 -3.396 -7.253 1.00 85.38 90 ILE A CA 1
ATOM 755 C C . ILE A 1 90 ? -5.461 -4.602 -7.429 1.00 85.38 90 ILE A C 1
ATOM 757 O O . ILE A 1 90 ? -6.626 -4.464 -7.793 1.00 85.38 90 ILE A O 1
ATOM 761 N N . ASP A 1 91 ? -4.911 -5.779 -7.155 1.00 84.19 91 ASP A N 1
ATOM 762 C CA . ASP A 1 91 ? -5.665 -7.023 -7.155 1.00 84.19 91 ASP A CA 1
ATOM 763 C C . ASP A 1 91 ? -5.928 -7.430 -5.704 1.00 84.19 91 ASP A C 1
ATOM 765 O O . ASP A 1 91 ? -5.051 -7.933 -4.997 1.00 84.19 91 ASP A O 1
ATOM 769 N N . ILE A 1 92 ? -7.156 -7.178 -5.248 1.00 79.00 92 ILE A N 1
ATOM 770 C CA . ILE A 1 92 ? -7.604 -7.513 -3.890 1.00 79.00 92 ILE A CA 1
ATOM 771 C C . ILE A 1 92 ? -7.689 -9.038 -3.714 1.00 79.00 92 ILE A C 1
ATOM 773 O O . ILE A 1 92 ? -7.413 -9.552 -2.628 1.00 79.00 92 ILE A O 1
ATOM 777 N N . THR A 1 93 ? -8.003 -9.772 -4.787 1.00 80.06 93 THR A N 1
ATOM 778 C CA . THR A 1 93 ? -8.139 -11.236 -4.783 1.00 80.06 93 THR A CA 1
ATOM 779 C C . THR A 1 93 ? -6.782 -11.900 -4.600 1.00 80.06 93 THR A C 1
ATOM 781 O O . THR A 1 93 ? -6.621 -12.792 -3.770 1.00 80.06 93 THR A O 1
ATOM 784 N N . ARG A 1 94 ? -5.783 -11.437 -5.357 1.00 79.12 94 ARG A N 1
ATOM 785 C CA . ARG A 1 94 ? -4.405 -11.945 -5.318 1.00 79.12 94 ARG A CA 1
ATOM 786 C C . ARG A 1 94 ? -3.511 -11.208 -4.317 1.00 79.12 94 ARG A C 1
ATOM 788 O O . ARG A 1 94 ? -2.348 -11.572 -4.171 1.00 79.12 94 ARG A O 1
ATOM 795 N N . ARG A 1 95 ? -4.052 -10.207 -3.614 1.00 82.00 95 ARG A N 1
ATOM 796 C CA . ARG A 1 95 ? -3.397 -9.443 -2.541 1.00 82.00 95 ARG A CA 1
ATOM 797 C C . ARG A 1 95 ? -2.074 -8.795 -2.968 1.00 82.00 95 ARG A C 1
ATOM 799 O O . ARG A 1 95 ? -1.093 -8.851 -2.226 1.00 82.00 95 ARG A O 1
ATOM 806 N N . TYR A 1 96 ? -2.049 -8.134 -4.124 1.00 87.12 96 TYR A N 1
ATOM 807 C CA . TYR A 1 96 ? -0.884 -7.353 -4.550 1.00 87.12 96 TYR A CA 1
ATOM 808 C C . TYR A 1 96 ? -1.247 -5.975 -5.107 1.00 87.12 96 TYR A C 1
ATOM 810 O O . TYR A 1 96 ? -2.347 -5.744 -5.612 1.00 87.12 96 TYR A O 1
ATOM 818 N N . VAL A 1 97 ? -0.275 -5.069 -5.031 1.00 88.06 97 VAL A N 1
ATOM 819 C CA . VAL A 1 97 ? -0.270 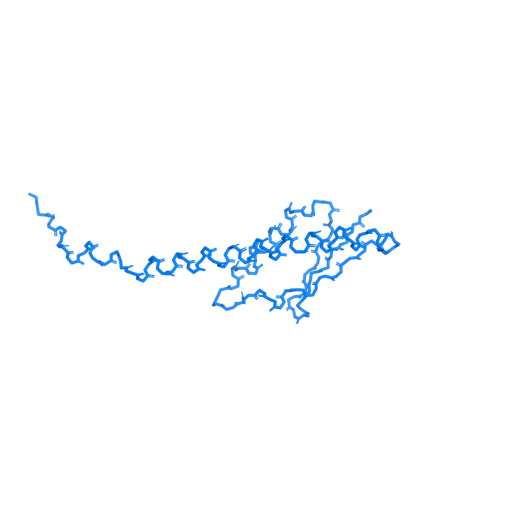-3.762 -5.694 1.00 88.06 97 VAL A CA 1
ATOM 820 C C . VAL A 1 97 ? 0.750 -3.819 -6.818 1.00 88.06 97 VAL A C 1
ATOM 822 O O . VAL A 1 97 ? 1.915 -4.113 -6.577 1.00 88.06 97 VAL A O 1
ATOM 825 N N . LEU A 1 98 ? 0.325 -3.545 -8.040 1.00 89.94 98 LEU A N 1
ATOM 826 C CA . LEU A 1 98 ? 1.186 -3.408 -9.202 1.00 89.94 98 LEU A CA 1
ATOM 827 C C . LEU A 1 98 ? 1.361 -1.921 -9.503 1.00 89.94 98 LEU A C 1
ATOM 829 O O . LEU A 1 98 ? 0.380 -1.219 -9.729 1.00 89.94 98 LEU A O 1
ATOM 833 N N . ILE A 1 99 ? 2.606 -1.463 -9.498 1.00 90.00 99 ILE A N 1
ATOM 834 C CA . ILE A 1 99 ? 3.008 -0.093 -9.804 1.00 90.00 99 ILE A CA 1
ATOM 835 C C . ILE A 1 99 ? 3.788 -0.137 -11.111 1.00 90.00 99 ILE A C 1
ATOM 837 O O . ILE A 1 99 ? 4.824 -0.800 -11.188 1.00 90.00 99 ILE A O 1
ATOM 841 N N . LYS A 1 100 ? 3.297 0.555 -12.134 1.00 88.75 100 LYS A N 1
ATOM 842 C CA . LYS A 1 100 ? 3.986 0.718 -13.415 1.00 88.75 100 LYS A CA 1
ATOM 843 C C . LYS A 1 100 ? 4.369 2.175 -13.608 1.00 88.75 100 LYS A C 1
ATOM 845 O O . LYS A 1 100 ? 3.583 3.057 -13.277 1.00 88.75 100 LYS A O 1
ATOM 850 N N . TRP A 1 101 ? 5.556 2.429 -14.142 1.00 87.88 101 TRP A N 1
ATOM 851 C CA . TRP A 1 101 ? 6.039 3.785 -14.412 1.00 87.88 101 TRP A CA 1
ATOM 852 C C . TRP A 1 101 ? 6.524 3.918 -15.855 1.00 87.88 101 TRP A C 1
ATOM 854 O O . TRP A 1 101 ? 6.853 2.924 -16.504 1.00 87.88 101 TRP A O 1
ATOM 864 N N . SER A 1 102 ? 6.519 5.146 -16.380 1.00 75.12 102 SER A N 1
ATOM 865 C CA . SER A 1 102 ? 6.862 5.415 -17.782 1.00 75.12 102 SER A CA 1
ATOM 866 C C . SER A 1 102 ? 8.333 5.710 -18.032 1.00 75.12 102 SER A C 1
ATOM 868 O O . SER A 1 102 ? 9.170 5.834 -17.112 1.00 75.12 102 SER A O 1
#

pLDDT: mean 78.14, std 12.5, range [43.34, 90.0]

Radius of gyration: 20.23 Å; chains: 1; bounding box: 50×38×56 Å

Secondary structure (DSSP, 8-state):
------HHHHHTS-HHHHHHHHHHHHHHHHHHHHHHHHHHHHHHHHTTTTTT-EEEE-GGGGS--SS-THHHHHHHHHHHHHSTTEEEEEETTTTEEEEEE-

Sequence (102 aa):
MKFPVTREQLQTYTLEAHQKEEKEEEIQKKLSDYLRGLCSEFSRNMERNLKLKEYAWTGLHLIPVAPDEKYLQQFIEKVRTLFIDCDISIDITRRYVLIKWS

Organism: NCBI:txid1070528

Foldseek 3Di:
DDDPPDPVVVPVVDPVVVVVVVVVVVLVVVLVVVLVVVVVVCVVCCVVCVPVQKDKAQCLVVRDCPPHVVSVVVSVVVNPVVQPQWDWDADPPSRIIMTGHD